Protein AF-A0A8D8D0L1-F1 (afdb_monomer_lite)

InterPro domains:
  IPR010562 Haemolymph juvenile hormone binding [PF06585] (12-109)
  IPR038606 Takeout superfamily [G3DSA:3.15.10.30] (22-114)

pLDDT: mean 81.08, std 13.38, range [46.44, 94.31]

Radius of gyration: 27.0 Å; chains: 1; bounding box: 92×41×49 Å

Foldseek 3Di:
DVVVVVVVVVVVVVPPPDPDDPDDDPLQQDADPPPPPRQVSVQVSVVSCLVCLQCFDVVVPRHHVPFDFPAKDWDDPPDVVDGDTDIDGRDTDDDPSVDDDPDDDDDPPPPPPDD

Structure (mmCIF, N/CA/C/O backbone):
data_AF-A0A8D8D0L1-F1
#
_entry.id   AF-A0A8D8D0L1-F1
#
loop_
_atom_site.group_PDB
_atom_site.id
_atom_site.type_symbol
_atom_site.label_atom_id
_atom_site.label_alt_id
_atom_site.label_comp_id
_atom_site.label_asym_id
_atom_site.label_entity_id
_atom_site.label_seq_id
_atom_site.pdbx_PDB_ins_code
_atom_site.Cartn_x
_atom_site.Cartn_y
_atom_site.Cartn_z
_atom_site.occupancy
_atom_site.B_iso_or_equiv
_atom_site.auth_seq_id
_atom_site.auth_comp_id
_atom_site.auth_asym_id
_atom_site.auth_atom_id
_atom_site.pdbx_PDB_model_num
ATOM 1 N N . MET A 1 1 ? -64.303 -8.833 -7.675 1.00 56.00 1 MET A N 1
ATOM 2 C CA . MET A 1 1 ? -63.676 -8.104 -6.544 1.00 56.00 1 MET A CA 1
ATOM 3 C C . MET A 1 1 ? -62.769 -8.983 -5.672 1.00 56.00 1 MET A C 1
ATOM 5 O O . MET A 1 1 ? -61.667 -8.555 -5.373 1.00 56.00 1 MET A O 1
ATOM 9 N N . ARG A 1 2 ? -63.161 -10.214 -5.304 1.00 59.34 2 ARG A N 1
ATOM 10 C CA . ARG A 1 2 ? -62.381 -11.114 -4.420 1.00 59.34 2 ARG A CA 1
ATOM 11 C C . ARG A 1 2 ? -61.155 -11.783 -5.077 1.00 59.34 2 ARG A C 1
ATOM 13 O O . ARG A 1 2 ? -60.194 -12.107 -4.394 1.00 59.34 2 ARG A O 1
ATOM 20 N N . THR A 1 3 ? -61.167 -11.941 -6.401 1.00 56.94 3 THR A N 1
ATOM 21 C CA . THR A 1 3 ? -60.060 -12.509 -7.195 1.00 56.94 3 THR A CA 1
ATOM 22 C C . THR A 1 3 ? -58.846 -11.580 -7.291 1.00 56.94 3 THR A C 1
ATOM 24 O O . THR A 1 3 ? -57.722 -12.063 -7.288 1.00 56.94 3 THR A O 1
ATOM 27 N N . PHE A 1 4 ? -59.065 -10.260 -7.294 1.00 56.88 4 PHE A N 1
ATOM 28 C CA . PHE A 1 4 ? -58.006 -9.247 -7.417 1.00 56.88 4 PHE A CA 1
ATOM 29 C C . PHE A 1 4 ? -57.123 -9.151 -6.155 1.00 56.88 4 PHE A C 1
ATOM 31 O O . PHE A 1 4 ? -55.918 -8.930 -6.241 1.00 56.88 4 PHE A O 1
ATOM 38 N N . GLN A 1 5 ? -57.721 -9.392 -4.982 1.00 67.88 5 GLN A N 1
ATOM 39 C CA . GLN A 1 5 ? -57.022 -9.485 -3.692 1.00 67.88 5 GLN A CA 1
ATOM 40 C C . GLN A 1 5 ? -56.094 -10.711 -3.640 1.00 67.88 5 GLN A C 1
ATOM 42 O O . GLN A 1 5 ? -54.935 -10.591 -3.256 1.00 67.88 5 GLN A O 1
ATOM 47 N N . LEU A 1 6 ? -56.572 -11.870 -4.111 1.00 62.38 6 LEU A N 1
ATOM 48 C CA . LEU A 1 6 ? -55.785 -13.109 -4.179 1.00 62.38 6 LEU A CA 1
ATOM 49 C C . 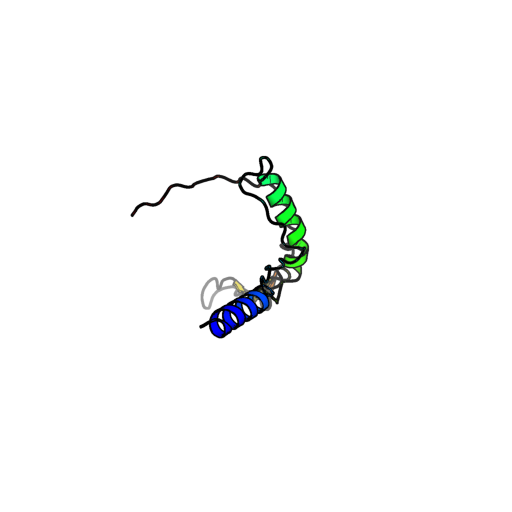LEU A 1 6 ? -54.598 -12.985 -5.142 1.00 62.38 6 LEU A C 1
ATOM 51 O O . LEU A 1 6 ? -53.492 -13.413 -4.816 1.00 62.38 6 LEU A O 1
ATOM 55 N N . THR A 1 7 ? -54.795 -12.344 -6.297 1.00 70.44 7 THR A N 1
ATOM 56 C CA . THR A 1 7 ? -53.695 -12.104 -7.241 1.00 70.44 7 THR A CA 1
ATOM 57 C C . THR A 1 7 ? -52.627 -11.185 -6.654 1.00 70.44 7 THR A C 1
ATOM 59 O O . THR A 1 7 ? -51.445 -11.469 -6.804 1.00 70.44 7 THR A O 1
ATOM 62 N N . TRP A 1 8 ? -53.018 -10.134 -5.924 1.00 71.12 8 TRP A N 1
ATOM 63 C CA . TRP A 1 8 ? -52.069 -9.233 -5.263 1.00 71.12 8 TRP A CA 1
ATOM 64 C C . TRP A 1 8 ? -51.258 -9.943 -4.178 1.00 71.12 8 TRP A C 1
ATOM 66 O O . TRP A 1 8 ? -50.044 -9.771 -4.120 1.00 71.12 8 TRP A O 1
ATOM 76 N N . THR A 1 9 ? -51.889 -10.805 -3.374 1.00 72.19 9 THR A N 1
ATOM 77 C CA . THR A 1 9 ? -51.169 -11.585 -2.355 1.00 72.19 9 THR A CA 1
ATOM 78 C C . THR A 1 9 ? -50.163 -12.567 -2.952 1.00 72.19 9 THR A C 1
ATOM 80 O O . THR A 1 9 ? -49.074 -12.707 -2.408 1.00 72.19 9 THR A O 1
ATOM 83 N N . ILE A 1 10 ? -50.481 -13.204 -4.087 1.00 70.56 10 ILE A N 1
ATOM 84 C CA . ILE A 1 10 ? -49.579 -14.158 -4.756 1.00 70.56 10 ILE A CA 1
ATOM 85 C C . ILE A 1 10 ? -48.388 -13.430 -5.393 1.00 70.56 10 ILE A C 1
ATOM 87 O O . ILE A 1 10 ? -47.261 -13.912 -5.303 1.00 70.56 10 ILE A O 1
ATOM 91 N N . VAL A 1 11 ? -48.616 -12.251 -5.982 1.00 71.31 11 VAL A N 1
ATOM 92 C CA . VAL A 1 11 ? -47.545 -11.413 -6.546 1.00 71.31 11 VAL A CA 1
ATOM 93 C C . VAL A 1 11 ? -46.605 -10.912 -5.447 1.00 71.31 11 VAL A C 1
ATOM 95 O O . VAL A 1 11 ? -45.394 -11.003 -5.614 1.00 71.31 11 VAL A O 1
ATOM 98 N N . ILE A 1 12 ? -47.136 -10.468 -4.302 1.00 69.31 12 ILE A N 1
ATOM 99 C CA . ILE A 1 12 ? -46.317 -10.013 -3.165 1.00 69.31 12 ILE A CA 1
ATOM 100 C C . ILE A 1 12 ? -45.454 -11.157 -2.612 1.00 69.31 12 ILE A C 1
ATOM 102 O O . ILE A 1 12 ? -44.282 -10.934 -2.323 1.00 69.31 12 ILE A O 1
ATOM 106 N N . LEU A 1 13 ? -45.991 -12.381 -2.530 1.00 64.38 13 LEU A N 1
ATOM 107 C CA . LEU A 1 13 ? -45.264 -13.565 -2.054 1.00 64.38 13 LEU A CA 1
ATOM 108 C C . LEU A 1 13 ? -44.112 -13.979 -2.986 1.00 64.38 13 LEU A C 1
ATOM 110 O O . LEU A 1 13 ? -43.076 -14.410 -2.501 1.00 64.38 13 LEU A O 1
ATOM 114 N N . PHE A 1 14 ? -44.265 -13.801 -4.303 1.00 63.12 14 PHE A N 1
ATOM 115 C CA . PHE A 1 14 ? -43.224 -14.123 -5.293 1.00 63.12 14 PHE A CA 1
ATOM 116 C C . PHE A 1 14 ? -42.104 -13.072 -5.382 1.00 63.12 14 PHE A C 1
ATOM 118 O O . PHE A 1 14 ? -41.027 -13.359 -5.895 1.00 63.12 14 PHE A O 1
ATOM 125 N N . THR A 1 15 ? -42.339 -11.844 -4.909 1.00 60.41 15 THR A N 1
ATOM 126 C CA . THR A 1 15 ? -41.360 -10.742 -5.008 1.00 60.41 15 THR A CA 1
ATOM 127 C C . THR A 1 15 ? -40.347 -10.674 -3.859 1.00 60.41 15 THR A C 1
ATOM 129 O O . THR A 1 15 ? -39.460 -9.825 -3.895 1.00 60.41 15 THR A O 1
ATOM 132 N N . ILE A 1 16 ? -40.451 -11.537 -2.840 1.00 61.91 16 ILE A N 1
ATOM 133 C CA . ILE A 1 16 ? -39.635 -11.438 -1.612 1.00 61.91 16 ILE A CA 1
ATOM 134 C C . ILE A 1 16 ? -38.218 -12.033 -1.795 1.00 61.91 16 ILE A C 1
ATOM 136 O O . ILE A 1 16 ? -37.309 -11.698 -1.039 1.00 61.91 16 ILE A O 1
ATOM 140 N N . ASP A 1 17 ? -37.974 -12.843 -2.830 1.00 58.38 17 ASP A N 1
ATOM 141 C CA . ASP A 1 17 ? -36.776 -13.699 -2.913 1.00 58.38 17 ASP A CA 1
ATOM 142 C C . ASP A 1 17 ? -35.516 -13.099 -3.568 1.00 58.38 17 ASP A C 1
ATOM 144 O O . ASP A 1 17 ? -34.569 -13.831 -3.851 1.00 58.38 17 ASP A O 1
ATOM 148 N N . THR A 1 18 ? -35.413 -11.786 -3.803 1.00 60.41 18 THR A N 1
ATOM 149 C CA . THR A 1 18 ? -34.158 -11.229 -4.360 1.00 60.41 18 THR A CA 1
ATOM 150 C C . THR A 1 18 ? -33.620 -10.020 -3.607 1.00 60.41 18 THR A C 1
ATOM 152 O O . THR A 1 18 ? -33.378 -8.966 -4.194 1.00 60.41 18 THR A O 1
ATOM 155 N N . VAL A 1 19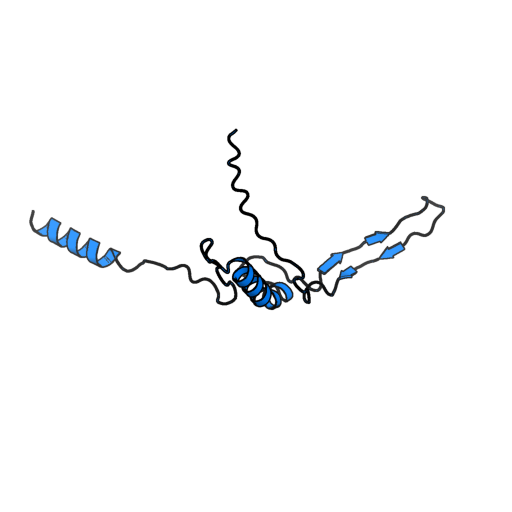 ? -33.349 -10.184 -2.311 1.00 66.94 19 VAL A N 1
ATOM 156 C CA . VAL A 1 19 ? -32.324 -9.370 -1.638 1.00 66.94 19 VAL A CA 1
ATOM 157 C C . VAL A 1 19 ? -30.965 -9.987 -1.975 1.00 66.94 19 VAL A C 1
ATOM 159 O O . VAL A 1 19 ? -30.533 -10.950 -1.350 1.00 66.94 19 VAL A O 1
ATOM 162 N N . ARG A 1 20 ? -30.295 -9.471 -3.012 1.00 64.19 20 ARG A N 1
ATOM 163 C CA . ARG A 1 20 ? -28.877 -9.777 -3.243 1.00 64.19 20 ARG A CA 1
ATOM 164 C C . ARG A 1 20 ? -28.040 -8.930 -2.289 1.00 64.19 20 ARG A C 1
ATOM 166 O O . ARG A 1 20 ? -27.933 -7.721 -2.480 1.00 64.19 20 ARG A O 1
ATOM 173 N N . SER A 1 21 ? -27.453 -9.561 -1.280 1.00 67.81 21 SER A N 1
ATOM 174 C CA . SER A 1 21 ? -26.348 -8.975 -0.519 1.00 67.81 21 SER A CA 1
ATOM 175 C C . SER A 1 21 ? -25.129 -8.842 -1.438 1.00 67.81 21 SER A C 1
ATOM 177 O O . SER A 1 21 ? -24.851 -9.747 -2.224 1.00 67.81 21 SER A O 1
ATOM 179 N N . LEU A 1 22 ? -24.413 -7.715 -1.381 1.00 68.38 22 LEU A N 1
ATOM 180 C CA . LEU A 1 22 ? -23.081 -7.629 -1.982 1.00 68.38 22 LEU A CA 1
ATOM 181 C C . LEU A 1 22 ? -22.121 -8.421 -1.089 1.00 68.38 22 LEU A C 1
ATOM 183 O O . LEU A 1 22 ? -21.767 -7.951 -0.008 1.00 68.38 22 LEU A O 1
ATOM 187 N N . ASP A 1 23 ? -21.702 -9.601 -1.536 1.00 76.31 23 ASP A N 1
ATOM 188 C CA . ASP A 1 23 ? -20.625 -10.339 -0.882 1.00 76.31 23 ASP A CA 1
ATOM 189 C C . ASP A 1 23 ? -19.294 -9.657 -1.216 1.00 76.31 23 ASP A C 1
ATOM 191 O O . ASP A 1 23 ? -18.814 -9.697 -2.352 1.00 76.31 23 ASP A O 1
ATOM 195 N N . LEU A 1 24 ? -18.711 -8.973 -0.229 1.00 80.94 24 LEU A N 1
ATOM 196 C CA . LEU A 1 24 ? -17.349 -8.468 -0.351 1.00 80.94 24 LEU A CA 1
ATOM 197 C C . LEU A 1 24 ? -16.374 -9.648 -0.260 1.00 80.94 24 LEU A C 1
ATOM 199 O O . LEU A 1 24 ? -16.584 -10.562 0.539 1.00 80.94 24 LEU A O 1
ATOM 203 N N . PRO A 1 25 ? -15.289 -9.631 -1.044 1.00 84.44 25 PRO A N 1
ATOM 204 C CA . PRO A 1 25 ? -14.293 -10.680 -0.969 1.00 84.44 25 PRO A CA 1
ATOM 205 C C . PRO A 1 25 ? -13.573 -10.647 0.383 1.00 84.44 25 PRO A C 1
ATOM 207 O O . PRO A 1 25 ? -13.338 -9.585 0.960 1.00 84.44 25 PRO A O 1
ATOM 210 N N . GLU A 1 26 ? -13.161 -11.821 0.855 1.00 83.06 26 GLU A N 1
ATOM 211 C CA . GLU A 1 26 ? -12.603 -12.033 2.199 1.00 83.06 26 GLU A CA 1
ATOM 212 C C . GLU A 1 26 ? -11.333 -11.206 2.486 1.00 83.06 26 GLU A C 1
ATOM 214 O O . GLU A 1 26 ? -11.029 -10.886 3.632 1.00 83.06 26 GLU A O 1
ATOM 219 N N . TYR A 1 27 ? -10.608 -10.793 1.442 1.00 84.50 27 TYR A N 1
ATOM 220 C CA . TYR A 1 27 ? -9.413 -9.958 1.570 1.00 84.50 27 TYR A CA 1
ATOM 221 C C . TYR A 1 27 ? -9.696 -8.479 1.881 1.00 84.50 27 TYR A C 1
ATOM 223 O O . TYR A 1 27 ? -8.779 -7.758 2.276 1.00 84.50 27 TYR A O 1
ATOM 231 N N . LEU A 1 28 ? -10.935 -8.006 1.698 1.00 87.56 28 LEU A N 1
ATOM 232 C CA . LEU A 1 28 ? -11.352 -6.636 2.004 1.00 87.56 28 LEU A CA 1
ATOM 233 C C . LEU A 1 28 ? -11.967 -6.574 3.404 1.00 87.56 28 LEU A C 1
ATOM 235 O O . LEU A 1 28 ? -13.178 -6.678 3.587 1.00 87.56 28 LEU A O 1
ATOM 239 N N . HIS A 1 29 ? -11.121 -6.351 4.408 1.00 90.69 29 HIS A N 1
ATOM 240 C CA . HIS A 1 29 ? -11.585 -6.176 5.780 1.00 90.69 29 HIS A CA 1
ATOM 241 C C . HIS A 1 29 ? -12.194 -4.779 5.985 1.00 90.69 29 HIS A C 1
ATOM 243 O O . HIS A 1 29 ? -11.498 -3.763 5.877 1.00 90.69 29 HIS A O 1
ATOM 249 N N . VAL A 1 30 ? -13.494 -4.729 6.279 1.00 91.44 30 VAL A N 1
ATOM 250 C CA . VAL A 1 30 ? -14.249 -3.484 6.480 1.00 91.44 30 VAL A CA 1
ATOM 251 C C . VAL A 1 30 ? -14.160 -3.029 7.935 1.00 91.44 30 VAL A C 1
ATOM 253 O O . VAL A 1 30 ? -14.517 -3.765 8.851 1.00 91.44 30 VAL A O 1
ATOM 256 N N . CYS A 1 31 ? -13.748 -1.778 8.138 1.00 92.62 31 CYS A N 1
ATOM 257 C CA . CYS A 1 31 ? -13.674 -1.148 9.453 1.00 92.62 31 CYS A CA 1
ATOM 258 C C . CYS A 1 31 ? -14.849 -0.197 9.690 1.00 92.62 31 CYS A C 1
ATOM 260 O O . CYS A 1 31 ? -15.174 0.625 8.831 1.00 92.62 31 CYS A O 1
ATOM 262 N N . HIS A 1 32 ? -15.446 -0.263 10.880 1.00 91.69 32 HIS A N 1
ATOM 263 C CA . HIS A 1 32 ? -16.515 0.647 11.286 1.00 91.69 32 HIS A CA 1
ATOM 264 C C . HIS A 1 32 ? -15.929 1.944 11.842 1.00 91.69 32 HIS A C 1
ATOM 266 O O . HIS A 1 32 ? -15.006 1.916 12.650 1.00 91.69 32 HIS A O 1
ATOM 272 N N . ARG A 1 33 ? -16.478 3.095 11.433 1.00 88.56 33 ARG A N 1
ATOM 273 C CA . ARG A 1 33 ? -15.970 4.416 11.853 1.00 88.56 33 ARG A CA 1
ATOM 274 C C . ARG A 1 33 ? -16.062 4.649 13.360 1.00 88.56 33 ARG A C 1
ATOM 276 O O . ARG A 1 33 ? -15.204 5.308 13.928 1.00 88.56 33 ARG A O 1
ATOM 283 N N . GLU A 1 34 ? -17.087 4.089 13.988 1.00 89.69 34 GLU A N 1
ATOM 284 C CA . GLU A 1 34 ? -17.349 4.202 15.426 1.00 89.69 34 GLU A CA 1
ATOM 285 C C . GLU A 1 34 ? -16.481 3.251 16.266 1.00 89.69 34 GLU A C 1
ATOM 287 O O . GLU A 1 34 ? -16.556 3.273 17.494 1.00 89.69 34 GLU A O 1
ATOM 292 N N . ASP A 1 35 ? -15.655 2.413 15.628 1.00 91.31 35 ASP A N 1
ATOM 293 C CA . ASP A 1 35 ? -14.787 1.480 16.336 1.00 91.31 35 ASP A CA 1
ATOM 294 C C . ASP A 1 35 ? -13.727 2.253 17.148 1.00 91.31 35 ASP A C 1
ATOM 296 O O . ASP A 1 35 ? -12.903 2.975 16.569 1.00 91.31 35 ASP A O 1
ATOM 300 N N . PRO A 1 36 ? -13.667 2.085 18.484 1.00 91.06 36 PRO A N 1
ATOM 301 C CA . PRO A 1 36 ? -12.643 2.724 19.312 1.00 91.06 36 PRO A CA 1
ATOM 302 C C . PRO A 1 36 ? -11.208 2.320 18.921 1.00 91.06 36 PRO A C 1
ATOM 304 O O . PRO A 1 36 ? -10.251 3.009 19.275 1.00 91.06 36 PRO A O 1
ATOM 307 N N . LYS A 1 37 ? -11.039 1.214 18.187 1.00 92.75 37 LYS A N 1
ATOM 308 C CA . LYS A 1 37 ? -9.780 0.697 17.636 1.00 92.75 37 LYS A CA 1
ATOM 309 C C . LYS A 1 37 ? -9.706 0.817 16.109 1.00 92.75 37 LYS A C 1
ATOM 311 O O . LYS A 1 37 ? -8.929 0.097 15.481 1.00 92.75 37 LYS A O 1
ATOM 316 N N . LEU A 1 38 ? -10.420 1.771 15.505 1.00 92.56 38 LEU A N 1
ATOM 317 C CA . LEU A 1 38 ? -10.443 2.002 14.054 1.00 92.56 38 LEU A CA 1
ATOM 318 C C . LEU A 1 38 ? -9.048 2.021 13.405 1.00 92.56 38 LEU A C 1
ATOM 320 O O . LEU A 1 38 ? -8.840 1.418 12.357 1.00 92.56 38 LEU A O 1
ATOM 324 N N . THR A 1 39 ? -8.067 2.676 14.034 1.00 92.44 39 THR A N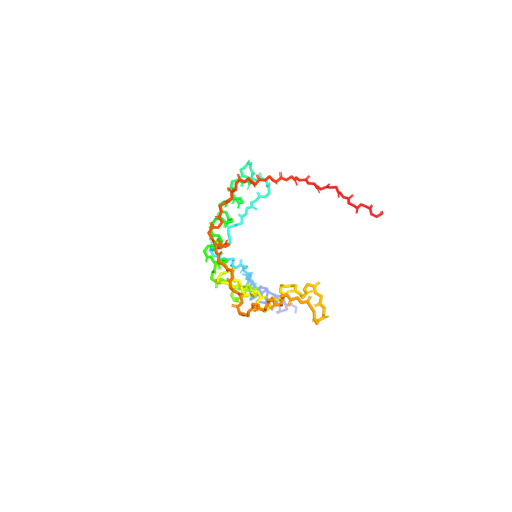 1
ATOM 325 C CA . THR A 1 39 ? -6.698 2.744 13.488 1.00 92.44 39 THR A CA 1
ATOM 326 C C . THR A 1 39 ? -6.043 1.361 13.397 1.00 92.44 39 THR A C 1
ATOM 328 O O . THR A 1 39 ? -5.344 1.085 12.426 1.00 92.44 39 THR A O 1
ATOM 331 N N . GLU A 1 40 ? -6.269 0.477 14.371 1.00 93.25 40 GLU A N 1
ATOM 332 C CA . GLU A 1 40 ? -5.733 -0.889 14.334 1.00 93.25 40 GLU A CA 1
ATOM 333 C C . GLU A 1 40 ? -6.473 -1.749 13.308 1.00 93.25 40 GLU A C 1
ATOM 335 O O . GLU A 1 40 ? -5.824 -2.447 12.531 1.00 93.25 40 GLU A O 1
ATOM 340 N N . CYS A 1 41 ? -7.801 -1.614 13.220 1.00 94.31 41 CYS A N 1
ATOM 341 C CA . CYS A 1 41 ? -8.583 -2.267 12.171 1.00 94.31 41 CYS A CA 1
ATOM 342 C C . CYS A 1 41 ? -8.071 -1.883 10.772 1.00 94.31 41 CYS A C 1
ATOM 344 O O . CYS A 1 41 ? -7.830 -2.745 9.927 1.00 94.31 41 CYS A O 1
ATOM 346 N N . MET A 1 42 ? -7.825 -0.591 10.526 1.00 94.19 42 MET A N 1
ATOM 347 C CA . MET A 1 42 ? -7.309 -0.121 9.238 1.00 94.19 42 MET A CA 1
ATOM 348 C C . MET A 1 42 ? -5.917 -0.683 8.932 1.00 94.19 42 MET A C 1
ATOM 350 O O . MET A 1 42 ? -5.652 -1.053 7.790 1.00 94.19 42 MET A O 1
ATOM 354 N N . LYS A 1 43 ? -5.027 -0.780 9.930 1.00 94.19 43 LYS A N 1
ATOM 355 C CA . LYS A 1 43 ? -3.712 -1.415 9.742 1.00 94.19 43 LYS A CA 1
ATOM 356 C C . LYS A 1 43 ? -3.862 -2.877 9.328 1.00 94.19 43 LYS A C 1
ATOM 358 O O . LYS A 1 43 ? -3.253 -3.278 8.342 1.00 94.19 43 LYS A O 1
ATOM 363 N N . GLN A 1 44 ? -4.697 -3.639 10.034 1.00 93.25 44 GLN A N 1
ATOM 364 C CA . GLN A 1 44 ? -4.952 -5.050 9.730 1.00 93.25 44 GLN A CA 1
ATOM 365 C C . GLN A 1 44 ? -5.573 -5.231 8.342 1.00 93.25 44 GLN A C 1
ATOM 367 O O . GLN A 1 44 ? -5.162 -6.117 7.592 1.00 93.25 44 GLN A O 1
ATOM 372 N N . SER A 1 45 ? -6.506 -4.353 7.965 1.00 94.19 45 SER A N 1
ATOM 373 C CA . SER A 1 45 ? -7.108 -4.339 6.631 1.00 94.19 45 SER A CA 1
ATOM 374 C C . SER A 1 45 ? -6.049 -4.142 5.541 1.00 94.19 45 SER A C 1
ATOM 376 O O . SER A 1 45 ? -5.956 -4.941 4.611 1.00 94.19 45 SER A O 1
ATOM 378 N N . ILE A 1 46 ? -5.155 -3.160 5.703 1.00 94.00 46 ILE A N 1
ATOM 379 C CA . ILE A 1 46 ? -4.060 -2.915 4.754 1.00 94.00 46 ILE A CA 1
ATOM 380 C C . ILE A 1 46 ? -3.065 -4.091 4.711 1.00 94.00 46 ILE A C 1
ATOM 382 O O . ILE A 1 46 ? -2.601 -4.464 3.633 1.00 94.00 46 ILE A O 1
ATOM 386 N N . GLU A 1 47 ? -2.723 -4.687 5.856 1.00 93.31 47 GLU A N 1
ATOM 387 C CA . GLU A 1 47 ? -1.813 -5.840 5.912 1.00 93.31 47 GLU A CA 1
ATOM 388 C C . GLU A 1 47 ? -2.390 -7.073 5.212 1.00 93.31 47 GLU A C 1
ATOM 390 O O . GLU A 1 47 ? -1.665 -7.756 4.485 1.00 93.31 47 GLU A O 1
ATOM 395 N N . THR A 1 48 ? -3.693 -7.312 5.374 1.00 93.12 48 THR A N 1
ATOM 396 C CA . THR A 1 48 ? -4.422 -8.409 4.720 1.00 93.12 48 THR A CA 1
ATOM 397 C C . THR A 1 48 ? -4.539 -8.180 3.214 1.00 93.12 48 THR A C 1
ATOM 399 O O . THR A 1 48 ? -4.422 -9.124 2.435 1.00 93.12 48 THR A O 1
ATOM 402 N N . LEU A 1 49 ? -4.685 -6.921 2.786 1.00 92.94 49 LEU A N 1
ATOM 403 C CA . LEU A 1 49 ? -4.740 -6.535 1.375 1.00 92.94 49 LEU A CA 1
ATOM 404 C C . LEU A 1 49 ? -3.389 -6.617 0.661 1.00 92.94 49 LEU A C 1
ATOM 406 O O . LEU A 1 49 ? -3.340 -6.883 -0.539 1.00 92.94 49 LEU A O 1
ATOM 410 N N . ARG A 1 50 ? -2.278 -6.406 1.371 1.00 93.25 50 ARG A N 1
ATOM 411 C CA . ARG A 1 50 ? -0.925 -6.357 0.794 1.00 93.25 50 ARG A CA 1
ATOM 412 C C . ARG A 1 50 ? -0.585 -7.501 -0.182 1.00 93.25 50 ARG A C 1
ATOM 414 O O . ARG A 1 50 ? -0.112 -7.179 -1.272 1.00 93.25 50 ARG A O 1
ATOM 421 N N . PRO A 1 51 ? -0.784 -8.799 0.135 1.00 93.06 51 PRO A N 1
ATOM 422 C CA . PRO A 1 51 ? -0.471 -9.877 -0.809 1.00 93.06 51 PRO A CA 1
ATOM 423 C C . PRO A 1 51 ? -1.311 -9.816 -2.090 1.00 93.06 51 PRO A C 1
ATOM 425 O O . PRO A 1 51 ? -0.813 -10.170 -3.156 1.00 93.06 51 PRO A O 1
ATOM 428 N N . TYR A 1 52 ? -2.551 -9.332 -2.011 1.00 93.19 52 TYR A N 1
ATOM 429 C CA . TYR A 1 52 ? -3.427 -9.164 -3.171 1.00 93.19 52 TYR A CA 1
ATOM 430 C C . TYR A 1 52 ? -2.979 -7.990 -4.035 1.00 93.19 52 TYR A C 1
ATOM 432 O O . TYR A 1 52 ? -2.909 -8.115 -5.250 1.00 93.19 52 TYR A O 1
ATOM 440 N N . LEU A 1 53 ? -2.570 -6.884 -3.416 1.00 92.75 53 LEU A N 1
ATOM 441 C CA . LEU A 1 53 ? -2.003 -5.744 -4.135 1.00 92.75 53 LEU A CA 1
ATOM 442 C C . LEU A 1 53 ? -0.674 -6.091 -4.829 1.00 92.75 53 LEU A C 1
ATOM 444 O O . LEU A 1 53 ? -0.409 -5.607 -5.925 1.00 92.75 53 LEU A O 1
ATOM 448 N N . ALA A 1 54 ? 0.145 -6.963 -4.231 1.00 93.56 54 ALA A N 1
ATOM 449 C CA . ALA A 1 54 ? 1.398 -7.416 -4.837 1.00 93.56 54 ALA A CA 1
ATOM 450 C C . ALA A 1 54 ? 1.171 -8.115 -6.188 1.00 93.56 54 ALA A C 1
ATOM 452 O O . ALA A 1 54 ? 1.898 -7.849 -7.140 1.00 93.56 54 ALA A O 1
ATOM 453 N N . ARG A 1 55 ? 0.142 -8.968 -6.276 1.00 92.56 55 ARG A N 1
ATOM 454 C CA . ARG A 1 55 ? -0.209 -9.739 -7.484 1.00 92.56 55 ARG A CA 1
ATOM 455 C C . ARG A 1 55 ? -1.242 -9.061 -8.397 1.00 92.56 55 ARG A C 1
ATOM 457 O O . ARG A 1 55 ? -1.411 -9.496 -9.530 1.00 92.56 55 ARG A O 1
ATOM 464 N N . GLY A 1 56 ? -1.918 -8.023 -7.908 1.00 93.00 56 GLY A N 1
ATOM 465 C CA . GLY A 1 56 ? -3.035 -7.364 -8.584 1.00 93.00 56 GLY A CA 1
ATOM 466 C C . GLY A 1 56 ? -4.390 -8.025 -8.305 1.00 93.00 56 GLY A C 1
ATOM 467 O O . GLY A 1 56 ? -4.479 -9.167 -7.845 1.00 93.00 56 GLY A O 1
ATOM 468 N N . ILE A 1 57 ? -5.458 -7.280 -8.588 1.00 93.38 57 ILE A N 1
ATOM 469 C CA . ILE A 1 57 ? -6.859 -7.708 -8.475 1.00 93.38 57 ILE A CA 1
ATOM 470 C C . ILE A 1 57 ? -7.554 -7.362 -9.805 1.00 93.38 57 ILE A C 1
ATOM 472 O O . ILE A 1 57 ? -8.122 -6.273 -9.935 1.00 93.38 57 ILE A O 1
ATOM 476 N N . PRO A 1 58 ? -7.473 -8.247 -10.818 1.00 90.69 58 PRO A N 1
ATOM 477 C CA . PRO A 1 58 ? -8.002 -7.991 -12.160 1.00 90.69 58 PRO A CA 1
ATOM 478 C C . PRO A 1 58 ? -9.510 -7.737 -12.185 1.00 90.69 58 PRO A C 1
ATOM 480 O O . PRO A 1 58 ? -9.994 -6.982 -13.020 1.00 90.69 58 PRO A O 1
ATOM 483 N N . GLU A 1 59 ? -10.255 -8.332 -11.250 1.00 89.69 59 GLU A N 1
ATOM 484 C CA . GLU A 1 59 ? -11.707 -8.168 -11.125 1.00 89.69 59 GLU A CA 1
ATOM 485 C C . GLU A 1 59 ? -12.103 -6.722 -10.795 1.00 89.69 59 GLU A C 1
ATOM 487 O O . GLU A 1 59 ? -13.224 -6.306 -11.079 1.00 89.69 59 GLU A O 1
ATOM 492 N N . LEU A 1 60 ? -11.180 -5.963 -10.194 1.00 89.44 60 LEU A N 1
ATOM 493 C CA . LEU A 1 60 ? -11.349 -4.559 -9.823 1.00 89.44 60 LEU A CA 1
ATOM 494 C C . LEU A 1 60 ? -10.498 -3.613 -10.686 1.00 89.44 60 LEU A C 1
ATOM 496 O O . LEU A 1 60 ? -10.365 -2.445 -10.330 1.00 89.44 60 LEU A O 1
ATOM 500 N N . ASP A 1 61 ? -9.909 -4.109 -11.780 1.00 91.38 61 ASP A N 1
ATOM 501 C CA . ASP A 1 61 ? -8.974 -3.361 -12.637 1.00 91.38 61 ASP A CA 1
ATOM 502 C C . ASP A 1 61 ? -7.759 -2.797 -11.866 1.00 91.38 61 ASP A C 1
ATOM 504 O O . ASP A 1 61 ? -7.245 -1.711 -12.132 1.00 91.38 61 ASP A O 1
ATOM 508 N N . ILE A 1 62 ? -7.293 -3.543 -10.857 1.00 91.81 62 ILE A N 1
ATOM 509 C CA . ILE A 1 62 ? -6.117 -3.181 -10.062 1.00 91.81 62 ILE A CA 1
ATOM 510 C C . ILE A 1 62 ? -4.918 -3.984 -10.579 1.00 91.81 62 ILE A C 1
ATOM 512 O O . ILE A 1 62 ? -4.882 -5.207 -10.397 1.00 91.81 62 ILE A O 1
ATOM 516 N N . PRO A 1 63 ? -3.908 -3.341 -11.189 1.00 92.44 63 PRO A N 1
ATOM 517 C CA . PRO A 1 63 ? -2.716 -4.037 -11.653 1.00 92.44 63 PRO A CA 1
ATOM 518 C C . PRO A 1 63 ? -1.840 -4.498 -10.481 1.00 92.44 63 PRO A C 1
ATOM 520 O O . PRO A 1 63 ? -1.951 -4.016 -9.352 1.00 92.44 63 PRO A O 1
ATOM 523 N N . ALA A 1 64 ? -0.931 -5.430 -10.763 1.00 93.75 64 ALA A N 1
ATOM 524 C CA . ALA A 1 64 ? 0.089 -5.839 -9.808 1.00 93.75 64 ALA A CA 1
ATOM 525 C C . ALA A 1 64 ? 1.001 -4.659 -9.445 1.00 93.75 64 ALA A C 1
ATOM 527 O O . ALA A 1 64 ? 1.493 -3.948 -10.323 1.00 93.75 64 ALA A O 1
ATOM 528 N N . ILE A 1 65 ? 1.259 -4.474 -8.149 1.00 93.06 65 ILE A N 1
ATOM 529 C CA . ILE A 1 65 ? 2.202 -3.459 -7.663 1.00 93.06 65 ILE A CA 1
ATOM 530 C C . ILE A 1 65 ? 3.656 -3.859 -7.936 1.00 93.06 65 ILE A C 1
ATOM 532 O O . ILE A 1 65 ? 4.532 -3.004 -7.895 1.00 93.06 65 ILE A O 1
ATOM 536 N N . GLU A 1 66 ? 3.960 -5.130 -8.198 1.00 91.62 66 GLU A N 1
ATOM 537 C CA . GLU A 1 66 ? 5.341 -5.543 -8.443 1.00 91.62 66 GLU A CA 1
ATOM 538 C C . GLU A 1 66 ? 5.446 -6.654 -9.500 1.00 91.62 66 GLU A C 1
ATOM 540 O O . GLU A 1 66 ? 4.764 -7.671 -9.366 1.00 91.62 66 GLU A O 1
ATOM 545 N N . PRO A 1 67 ? 6.319 -6.506 -10.521 1.00 92.62 67 PRO A N 1
ATOM 546 C CA . PRO A 1 67 ? 7.168 -5.341 -10.812 1.00 92.62 67 PRO A CA 1
ATOM 547 C C . PRO A 1 67 ? 6.381 -4.135 -11.34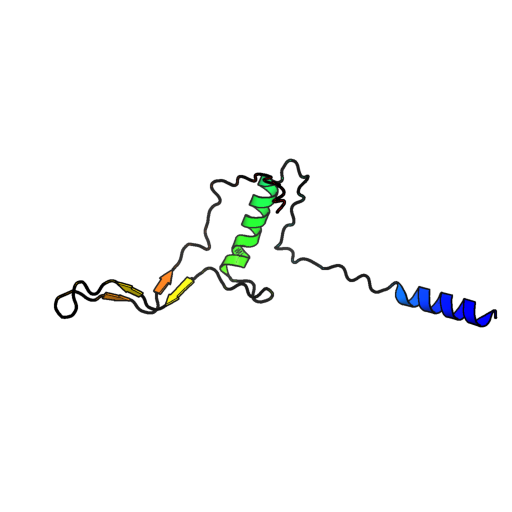6 1.00 92.62 67 PRO A C 1
ATOM 549 O O . PRO A 1 67 ? 5.535 -4.284 -12.225 1.00 92.62 67 PRO A O 1
ATOM 552 N N . ILE A 1 68 ? 6.722 -2.925 -10.885 1.00 91.31 68 ILE A N 1
ATOM 553 C CA . ILE A 1 68 ? 6.222 -1.695 -11.520 1.00 91.31 68 ILE A CA 1
ATOM 554 C C . ILE A 1 68 ? 7.013 -1.481 -12.804 1.00 91.31 68 ILE A C 1
ATOM 556 O O . ILE A 1 68 ? 8.231 -1.299 -12.757 1.00 91.31 68 ILE A O 1
ATOM 560 N N . ASN A 1 69 ? 6.325 -1.480 -13.941 1.00 90.06 69 ASN A N 1
ATOM 561 C CA . ASN A 1 69 ? 6.936 -1.150 -15.219 1.00 90.06 69 ASN A CA 1
ATOM 562 C C . ASN A 1 69 ? 6.960 0.374 -15.404 1.00 90.06 69 ASN A C 1
ATOM 564 O O . ASN A 1 69 ? 5.911 1.003 -15.529 1.00 90.06 69 ASN A O 1
ATOM 568 N N . LEU A 1 70 ? 8.155 0.961 -15.386 1.00 88.50 70 LEU A N 1
ATOM 569 C CA . LEU A 1 70 ? 8.380 2.397 -15.572 1.00 88.50 70 LEU A CA 1
ATOM 570 C C . LEU A 1 70 ? 8.672 2.757 -17.039 1.00 88.50 70 LEU A C 1
ATOM 572 O O . LEU A 1 70 ? 8.759 3.939 -17.364 1.00 88.50 70 LEU A O 1
ATOM 576 N N . GLY A 1 71 ? 8.804 1.760 -17.921 1.00 88.25 71 GLY A N 1
ATOM 577 C CA . GLY A 1 71 ? 9.110 1.956 -19.334 1.00 88.25 71 GLY A CA 1
ATOM 578 C C . GLY A 1 71 ? 10.544 2.432 -19.572 1.00 88.25 71 GLY A C 1
ATOM 579 O O . GLY A 1 71 ? 11.481 1.995 -18.899 1.00 88.25 71 GLY A O 1
ATOM 580 N N . ASP A 1 72 ? 10.707 3.314 -20.554 1.00 85.56 72 ASP A N 1
ATOM 581 C CA . ASP A 1 72 ? 12.005 3.838 -20.969 1.00 85.56 72 ASP A CA 1
ATOM 582 C C . ASP A 1 72 ? 12.253 5.203 -20.308 1.00 85.56 72 ASP A C 1
ATOM 584 O O . ASP A 1 72 ? 11.475 6.141 -20.483 1.00 85.56 72 ASP A O 1
ATOM 588 N N . LEU A 1 73 ? 13.351 5.331 -19.558 1.00 82.50 73 LEU A N 1
ATOM 589 C CA . LEU A 1 73 ? 13.800 6.600 -18.986 1.00 82.50 73 LEU A CA 1
ATOM 590 C C . LEU A 1 73 ? 15.005 7.132 -19.761 1.00 82.50 73 LEU A C 1
ATOM 592 O O . LEU A 1 7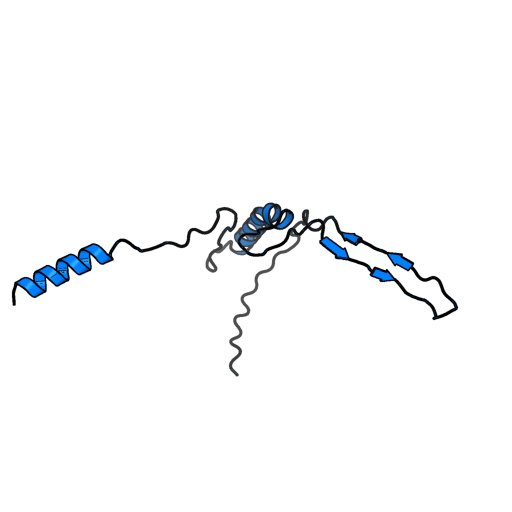3 ? 16.021 6.456 -19.929 1.00 82.50 73 LEU A O 1
ATOM 596 N N . ILE A 1 74 ? 14.913 8.391 -20.173 1.00 75.81 74 ILE A N 1
ATOM 597 C CA . ILE A 1 74 ? 16.019 9.135 -20.775 1.00 75.81 74 ILE A CA 1
ATOM 598 C C . ILE A 1 74 ? 16.602 10.018 -19.671 1.00 75.81 74 ILE A C 1
ATOM 600 O O . ILE A 1 74 ? 15.989 11.002 -19.258 1.00 75.81 74 ILE A O 1
ATOM 604 N N . VAL A 1 75 ? 17.765 9.639 -19.145 1.00 70.81 75 VAL A N 1
ATOM 605 C CA . VAL A 1 75 ? 18.442 10.361 -18.065 1.00 70.81 75 VAL A CA 1
ATOM 606 C C . VAL A 1 75 ? 19.502 11.264 -18.689 1.00 70.81 75 VAL A C 1
ATOM 608 O O . VAL A 1 75 ? 20.619 10.830 -18.943 1.00 70.81 75 VAL A O 1
ATOM 611 N N . ALA A 1 76 ? 19.091 12.513 -18.922 1.00 65.94 76 ALA A N 1
ATOM 612 C CA . ALA A 1 76 ? 19.872 13.689 -19.315 1.00 65.94 76 ALA A CA 1
ATOM 613 C C . ALA A 1 76 ? 20.782 13.554 -20.552 1.00 65.94 76 ALA A C 1
ATOM 615 O O . ALA A 1 76 ? 21.760 12.819 -20.580 1.00 65.94 76 ALA A O 1
ATOM 616 N N . GLU A 1 77 ? 20.518 14.402 -21.539 1.00 57.62 77 GLU A N 1
ATOM 617 C CA . GLU A 1 77 ? 21.498 14.831 -22.529 1.00 57.62 77 GLU A CA 1
ATOM 618 C C . GLU A 1 77 ? 22.136 16.108 -21.956 1.00 57.62 77 GLU A C 1
ATOM 620 O O . GLU A 1 77 ? 21.462 17.130 -21.845 1.00 57.62 77 GLU A O 1
A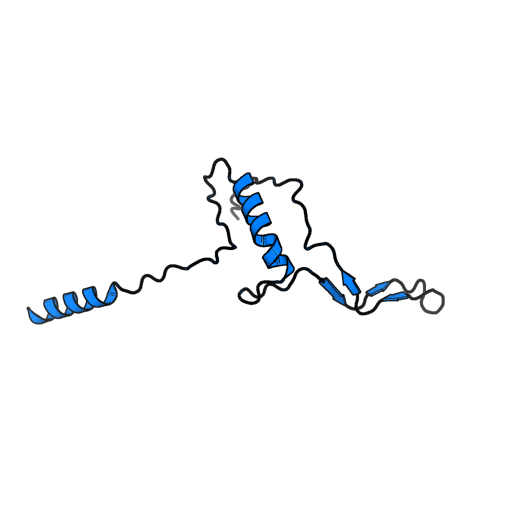TOM 625 N N . SER A 1 78 ? 23.383 16.055 -21.467 1.00 63.75 78 SER A N 1
ATOM 626 C CA . SER A 1 78 ? 23.962 17.208 -20.748 1.00 63.75 78 SER A CA 1
ATOM 627 C C . SER A 1 78 ? 24.067 18.473 -21.616 1.00 63.75 78 SER A C 1
ATOM 629 O O . SER A 1 78 ? 23.920 19.568 -21.082 1.00 63.75 78 SER A O 1
ATOM 631 N N . VAL A 1 79 ? 24.276 18.319 -22.934 1.00 64.00 79 VAL A N 1
ATOM 632 C CA . VAL A 1 79 ? 24.122 19.336 -23.997 1.00 64.00 79 VAL A CA 1
ATOM 633 C C . VAL A 1 79 ? 23.908 18.599 -25.337 1.00 64.00 79 VAL A C 1
ATOM 635 O O . VAL A 1 79 ? 24.636 17.634 -25.594 1.00 64.00 79 VAL A O 1
ATOM 638 N N . PRO A 1 80 ? 22.992 19.031 -26.230 1.00 63.59 80 PRO A N 1
ATOM 639 C CA . PRO A 1 80 ? 22.883 18.480 -27.582 1.00 63.59 80 PRO A CA 1
ATOM 640 C C . PRO A 1 80 ? 24.218 18.615 -28.328 1.00 63.59 80 PRO A C 1
ATOM 642 O O . PRO A 1 80 ? 24.724 19.719 -28.522 1.00 63.59 80 PRO A O 1
ATOM 645 N N . GLY A 1 81 ? 24.819 17.490 -28.718 1.00 66.31 81 GLY A N 1
ATOM 646 C CA . GLY A 1 81 ? 26.100 17.459 -29.436 1.00 66.31 81 GLY A CA 1
ATOM 647 C C . GLY A 1 81 ? 27.371 17.544 -28.575 1.00 66.31 81 GLY A C 1
ATOM 648 O O . GLY A 1 81 ? 28.452 17.310 -29.110 1.00 66.31 81 GLY A O 1
ATOM 649 N N . GLN A 1 82 ? 27.279 17.801 -27.264 1.00 69.62 82 GLN A N 1
ATOM 650 C CA . GLN A 1 82 ? 28.395 17.666 -26.313 1.00 69.62 82 GLN A CA 1
ATOM 651 C C . GLN A 1 82 ? 27.888 17.166 -24.958 1.00 69.62 82 GLN A C 1
ATOM 653 O O . GLN A 1 82 ? 27.514 17.924 -24.067 1.00 69.62 82 GLN A O 1
ATOM 658 N N . GLY A 1 83 ? 27.891 15.853 -24.771 1.00 70.56 83 GLY A N 1
ATOM 659 C CA . GLY A 1 83 ? 27.418 15.291 -23.520 1.00 70.56 83 GLY A CA 1
ATOM 660 C C . GLY A 1 83 ? 27.366 13.782 -23.493 1.00 70.56 83 GLY A C 1
ATOM 661 O O . GLY A 1 83 ? 27.514 13.120 -24.517 1.00 70.56 83 GLY A O 1
ATOM 662 N N . ILE A 1 84 ? 27.135 13.249 -22.299 1.00 75.00 84 ILE A N 1
ATOM 663 C CA . ILE A 1 84 ? 26.774 11.846 -22.109 1.00 75.00 84 ILE A CA 1
ATOM 664 C C . ILE A 1 84 ? 25.248 11.785 -22.163 1.00 75.00 84 ILE A C 1
ATOM 666 O O . ILE A 1 84 ? 24.593 12.532 -21.443 1.00 75.00 84 ILE A O 1
ATOM 670 N N . SER A 1 85 ? 24.701 10.925 -23.024 1.00 77.62 85 SER A N 1
ATOM 671 C CA . SER A 1 85 ? 23.271 10.603 -23.069 1.00 77.62 85 SER A CA 1
ATOM 672 C C . SER A 1 85 ? 23.076 9.181 -22.557 1.00 77.62 85 SER A C 1
ATOM 674 O O . SER A 1 85 ? 23.659 8.240 -23.102 1.00 77.62 85 SER A O 1
ATOM 676 N N . ILE A 1 86 ? 22.291 9.020 -21.489 1.00 82.31 86 ILE A N 1
ATOM 677 C CA . ILE A 1 86 ? 21.989 7.714 -20.896 1.00 82.31 86 ILE A CA 1
ATOM 678 C C . ILE A 1 86 ? 20.517 7.404 -21.147 1.00 82.31 86 ILE A C 1
ATOM 680 O O . ILE A 1 86 ? 19.624 8.063 -20.621 1.00 82.31 86 ILE A O 1
ATOM 684 N N . THR A 1 87 ? 20.258 6.370 -21.943 1.00 85.19 87 THR A N 1
ATOM 685 C CA . THR A 1 87 ? 18.909 5.826 -22.134 1.00 85.19 87 THR A CA 1
ATOM 686 C C . THR A 1 87 ? 18.817 4.481 -21.436 1.00 85.19 87 THR A C 1
ATOM 688 O O . THR A 1 87 ? 19.553 3.554 -21.772 1.00 85.19 87 THR A O 1
ATOM 691 N N . ALA A 1 88 ? 17.903 4.369 -20.480 1.00 87.25 88 ALA A N 1
ATOM 692 C CA . ALA A 1 88 ? 17.573 3.122 -19.814 1.00 87.25 88 ALA A CA 1
ATOM 693 C C . ALA A 1 88 ? 16.208 2.639 -20.321 1.00 87.25 88 ALA A C 1
ATOM 695 O O . ALA A 1 88 ? 15.236 3.388 -20.294 1.00 87.25 88 ALA A O 1
ATOM 696 N N . LYS A 1 89 ? 16.154 1.403 -20.822 1.00 90.69 89 LYS A N 1
ATOM 697 C CA . LYS A 1 89 ? 14.946 0.797 -21.399 1.00 90.69 89 LYS A CA 1
ATOM 698 C C . LYS A 1 89 ? 14.401 -0.315 -20.513 1.00 90.69 89 LYS A C 1
ATOM 700 O O . LYS A 1 89 ? 15.187 -0.961 -19.823 1.00 90.69 89 LYS A O 1
ATOM 705 N N . ASP A 1 90 ? 13.092 -0.554 -20.585 1.00 90.94 90 ASP A N 1
ATOM 706 C CA . ASP A 1 90 ? 12.387 -1.621 -19.844 1.00 90.94 90 ASP A CA 1
ATOM 707 C C . ASP A 1 90 ? 12.704 -1.619 -18.336 1.00 90.94 90 ASP A C 1
ATOM 709 O O . ASP A 1 90 ? 13.103 -2.621 -17.734 1.00 90.94 90 ASP A O 1
ATOM 713 N N . ILE A 1 91 ? 12.571 -0.451 -17.708 1.00 91.50 91 ILE A N 1
ATOM 714 C CA . ILE A 1 91 ? 12.899 -0.291 -16.296 1.00 91.50 91 ILE A CA 1
ATOM 715 C C . ILE A 1 91 ? 11.784 -0.878 -15.441 1.00 91.50 91 ILE A C 1
ATOM 717 O O . ILE A 1 91 ? 10.629 -0.453 -15.495 1.00 91.50 91 ILE A O 1
ATOM 721 N N . LYS A 1 92 ? 12.165 -1.829 -14.588 1.00 92.62 92 LYS A N 1
ATOM 722 C CA . LYS A 1 92 ? 11.281 -2.493 -13.629 1.00 92.62 92 LYS A CA 1
ATOM 723 C C . LYS A 1 92 ? 11.703 -2.151 -12.208 1.00 92.62 92 LYS A C 1
ATOM 725 O O . LYS A 1 92 ? 12.854 -2.372 -11.835 1.00 92.62 92 LYS A O 1
ATOM 730 N N . ALA A 1 93 ? 10.772 -1.632 -11.415 1.00 91.62 93 ALA A N 1
ATOM 731 C CA . ALA A 1 93 ? 10.989 -1.359 -9.999 1.00 91.62 93 ALA A CA 1
ATOM 732 C C . ALA A 1 93 ? 10.405 -2.476 -9.118 1.00 91.62 93 ALA A C 1
ATOM 734 O O . ALA A 1 93 ? 9.284 -2.940 -9.339 1.00 91.62 93 ALA A O 1
ATOM 735 N N . TYR A 1 94 ? 11.181 -2.865 -8.104 1.00 94.12 94 TYR A N 1
ATOM 736 C CA . TYR A 1 94 ? 10.898 -3.933 -7.140 1.00 94.12 94 TYR A CA 1
ATOM 737 C C . TYR A 1 94 ? 10.994 -3.402 -5.705 1.00 94.12 94 TYR A C 1
ATOM 739 O O . TYR A 1 94 ? 11.673 -2.405 -5.451 1.00 94.12 94 TYR A O 1
ATOM 747 N N . GLY A 1 95 ? 10.318 -4.055 -4.758 1.00 91.75 95 GLY A N 1
ATOM 748 C CA . GLY A 1 95 ? 10.264 -3.679 -3.344 1.00 91.75 95 GLY A CA 1
ATOM 749 C C . GLY A 1 95 ? 8.938 -3.097 -2.823 1.00 91.75 95 GLY A C 1
ATOM 750 O O . GLY A 1 95 ? 8.648 -3.337 -1.644 1.00 91.75 95 GLY A O 1
ATOM 751 N N . PRO A 1 96 ? 8.109 -2.369 -3.606 1.00 90.62 96 PRO A N 1
ATOM 752 C CA . PRO A 1 96 ? 6.861 -1.795 -3.101 1.00 90.62 96 PRO A CA 1
ATOM 753 C C . PRO A 1 96 ? 5.887 -2.821 -2.510 1.00 90.62 96 PRO A C 1
ATOM 755 O O . PRO A 1 96 ? 5.174 -2.485 -1.566 1.00 90.62 96 PRO A O 1
ATOM 758 N N . SER A 1 97 ? 5.882 -4.074 -2.983 1.00 92.19 97 SER A N 1
ATOM 759 C CA . SER A 1 97 ? 5.006 -5.127 -2.442 1.00 92.19 97 SER A CA 1
ATOM 760 C C . SER A 1 97 ? 5.290 -5.473 -0.973 1.00 92.19 97 SER A C 1
ATOM 762 O O . SER A 1 97 ? 4.390 -5.882 -0.238 1.00 92.19 97 SER A O 1
ATOM 764 N N . ASN A 1 98 ? 6.525 -5.270 -0.502 1.00 93.00 98 ASN A N 1
ATOM 765 C CA . ASN A 1 98 ? 6.965 -5.630 0.847 1.00 93.00 98 ASN A CA 1
ATOM 766 C C . ASN A 1 98 ? 6.961 -4.430 1.809 1.00 93.00 98 ASN A C 1
ATOM 768 O O . ASN A 1 98 ? 7.758 -4.370 2.752 1.00 93.00 98 ASN A O 1
ATOM 772 N N . PHE A 1 99 ? 6.066 -3.463 1.603 1.00 92.75 99 PHE A N 1
ATOM 773 C CA . PHE A 1 99 ? 5.970 -2.299 2.477 1.00 92.75 99 PHE A CA 1
ATOM 774 C C . PHE A 1 99 ? 5.687 -2.684 3.945 1.00 92.75 99 PHE A C 1
ATOM 776 O O . PHE A 1 99 ? 5.160 -3.759 4.271 1.00 92.75 99 PHE A O 1
ATOM 783 N N . ARG A 1 100 ? 6.079 -1.790 4.859 1.00 92.94 100 ARG A N 1
ATOM 784 C CA . ARG A 1 100 ? 5.789 -1.868 6.298 1.00 92.94 100 ARG A CA 1
ATOM 785 C C . ARG A 1 100 ? 5.139 -0.565 6.738 1.00 92.94 100 ARG A C 1
ATOM 787 O O . ARG A 1 100 ? 5.712 0.509 6.548 1.00 92.94 100 ARG A O 1
ATOM 794 N N . LEU A 1 101 ? 3.955 -0.660 7.336 1.00 91.94 101 LEU A N 1
ATOM 795 C CA . LEU A 1 101 ? 3.256 0.495 7.886 1.00 91.94 101 LEU A CA 1
ATOM 796 C C . LEU A 1 101 ? 4.010 1.011 9.114 1.00 91.94 101 LEU A C 1
ATOM 798 O O . LEU A 1 101 ? 4.057 0.350 10.145 1.00 91.94 101 LEU A O 1
ATOM 802 N N . LYS A 1 102 ? 4.608 2.202 9.008 1.00 91.88 102 LYS A N 1
ATOM 803 C CA . LYS A 1 102 ? 5.319 2.833 10.134 1.00 91.88 102 LYS A CA 1
ATOM 804 C C . LYS A 1 102 ? 4.384 3.621 11.045 1.00 91.88 102 LYS A C 1
ATOM 806 O O . LYS A 1 102 ? 4.516 3.581 12.263 1.00 91.88 102 LYS A O 1
ATOM 811 N N . LYS A 1 103 ? 3.457 4.378 10.460 1.00 91.00 103 LYS A N 1
ATOM 812 C CA . LYS A 1 103 ? 2.523 5.227 11.198 1.00 91.00 103 LYS A CA 1
ATOM 813 C C . LYS A 1 103 ? 1.245 5.391 10.392 1.00 91.00 103 LYS A C 1
ATOM 815 O O . LYS A 1 103 ? 1.302 5.797 9.238 1.00 91.00 103 LYS A O 1
ATOM 820 N N . LEU A 1 104 ? 0.115 5.117 11.030 1.00 91.44 104 LEU A N 1
ATOM 821 C CA . LEU A 1 104 ? -1.211 5.428 10.515 1.00 91.44 104 LEU A CA 1
ATOM 822 C C . LEU A 1 104 ? -1.839 6.433 11.481 1.00 91.44 104 LEU A C 1
ATOM 824 O O . LEU A 1 104 ? -1.929 6.159 12.676 1.00 91.44 104 LEU A O 1
ATOM 828 N N . LYS A 1 105 ? -2.209 7.613 10.981 1.00 88.50 105 LYS A N 1
ATOM 829 C CA . LYS A 1 105 ? -2.949 8.619 11.746 1.00 88.50 105 LYS A CA 1
ATOM 830 C C . LYS A 1 105 ? -4.237 8.908 10.996 1.00 88.50 105 LYS A C 1
ATOM 832 O O . LYS A 1 105 ? -4.205 9.525 9.937 1.00 88.50 105 LYS A O 1
ATOM 837 N N . TYR A 1 106 ? -5.349 8.477 11.566 1.00 85.00 106 TYR A N 1
ATOM 838 C CA . TYR A 1 106 ? -6.667 8.888 11.118 1.00 85.00 106 TYR A CA 1
ATOM 839 C C . TYR A 1 106 ? -7.022 10.220 11.794 1.00 85.00 106 TYR A C 1
ATOM 841 O O . TYR A 1 106 ? -6.718 10.442 12.967 1.00 85.00 106 TYR A O 1
ATOM 849 N N . THR A 1 107 ? -7.564 11.168 11.038 1.00 82.00 107 THR A N 1
ATOM 850 C CA . THR A 1 107 ? -8.052 12.447 11.567 1.00 82.00 107 THR A CA 1
ATOM 851 C C . THR A 1 107 ? -9.377 12.736 10.897 1.00 82.00 107 THR A C 1
ATOM 853 O O . THR A 1 107 ? -9.447 12.829 9.673 1.00 82.00 107 THR A O 1
ATOM 856 N N . GLU A 1 108 ? -10.421 12.886 11.699 1.00 73.50 108 GLU A N 1
ATOM 857 C CA . GLU A 1 108 ? -11.756 13.215 11.217 1.00 73.50 108 GLU A CA 1
ATOM 858 C C . GLU A 1 108 ? -11.842 14.702 10.884 1.00 73.50 108 GLU A C 1
ATOM 860 O O . GLU A 1 108 ? -12.354 15.514 11.649 1.00 73.50 108 GLU A O 1
ATOM 865 N N . ASN A 1 109 ? -11.316 15.091 9.725 1.00 68.00 109 ASN A N 1
ATOM 866 C CA . ASN A 1 109 ? -11.505 16.442 9.210 1.00 68.00 109 ASN A CA 1
ATOM 867 C C . ASN A 1 109 ? -12.816 16.527 8.426 1.00 68.00 109 ASN A C 1
ATOM 869 O O . ASN A 1 109 ? -12.820 16.763 7.221 1.00 68.00 109 ASN A O 1
ATOM 873 N N . CYS A 1 110 ? -13.949 16.385 9.113 1.00 61.78 110 CYS A N 1
ATOM 874 C CA . CYS A 1 110 ? -15.236 16.778 8.547 1.00 61.78 110 CYS A CA 1
ATOM 875 C C . CYS A 1 110 ? -15.419 18.299 8.699 1.00 61.78 110 CYS A C 1
ATOM 877 O O . CYS A 1 110 ? -16.301 18.780 9.409 1.00 61.78 110 CYS A O 1
ATOM 879 N N . LYS A 1 111 ? -14.554 19.091 8.050 1.00 56.91 111 LYS A N 1
ATOM 880 C CA . LYS A 1 111 ? -14.885 20.491 7.772 1.00 56.91 111 LYS A CA 1
ATOM 881 C C . LYS A 1 111 ? -15.744 20.497 6.520 1.00 56.91 111 LYS A C 1
ATOM 883 O O . LYS A 1 111 ? -15.251 20.368 5.406 1.00 56.91 111 LYS A O 1
ATOM 888 N N . ARG A 1 112 ? -17.048 20.604 6.754 1.00 58.19 112 ARG A N 1
ATOM 889 C CA . ARG A 1 112 ? -18.087 20.895 5.771 1.00 58.19 112 ARG A CA 1
ATOM 890 C C . ARG A 1 112 ? -17.645 22.118 4.958 1.00 58.19 112 ARG A C 1
ATOM 892 O O . ARG A 1 112 ? -17.743 23.239 5.448 1.00 58.19 112 ARG A O 1
ATOM 899 N N . LEU A 1 113 ? -17.092 21.892 3.765 1.00 53.91 113 LEU A N 1
ATOM 900 C CA . LEU A 1 113 ? -16.892 22.938 2.764 1.00 53.91 113 LEU A CA 1
ATOM 901 C C . LEU A 1 113 ? -18.287 23.346 2.288 1.00 53.91 113 LEU A C 1
ATOM 903 O O . LEU A 1 113 ? -18.835 22.771 1.352 1.00 53.91 113 LEU A O 1
ATOM 907 N N . TRP A 1 114 ? -18.901 24.269 3.024 1.00 57.81 114 TRP A N 1
ATOM 908 C CA . TRP A 1 114 ? -19.976 25.081 2.483 1.00 57.81 114 TRP A CA 1
ATOM 909 C C . TRP A 1 114 ? -19.332 26.044 1.488 1.00 57.81 114 TRP A C 1
ATOM 911 O O . TRP A 1 114 ? -18.445 26.812 1.867 1.00 57.81 114 TRP A O 1
ATOM 921 N N . PHE A 1 115 ? -19.730 25.903 0.225 1.00 46.44 115 PHE A N 1
ATOM 922 C CA . PHE A 1 115 ? -19.633 26.963 -0.773 1.00 46.44 115 PHE A CA 1
ATOM 923 C C . PHE A 1 115 ? -20.298 28.245 -0.265 1.00 46.44 115 PHE A C 1
ATOM 925 O O . PHE A 1 115 ? -21.287 28.123 0.499 1.00 46.44 115 PHE A O 1
#

Secondary structure (DSSP, 8-state):
-HHHHHHHHHHHHHTTT--------TT--PPPTT-TTHHHHHHHHHHHHHHHHHH-BGGGTB--SSSEEEEEEEEEESSTTSS-EEEEEEEEE-SGGG-----------------

Organism: Culex pipiens (NCBI:txid7175)

Sequence (115 aa):
MRTFQLTWTIVILFTIDTVRSLDLPEYLHVCHREDPKLTECMKQSIETLRPYLARGIPELDIPAIEPINLGDLIVAESVPGQGISITAKDIKAYGPSNFRLKKLKYTENCKRLWF